Protein AF-A0A974YHD2-F1 (afdb_monomer_lite)

Sequence (87 aa):
MGLRIEHRQHKGLNNRVENSRQPTRRRERQMKRFKSAGQAQRFLSIHDPISNLFHLRRHQLTATTYRSARKEAFEAWADISYAALAV

Foldseek 3Di:
DDPPDPPDPDPVVVCVVVVVCVVVVVVCVVVVHDPDPVRSVVCVVCVVVLCVQLVPPPVVDDPVRNVVSVVVSVVVVVVVVVVVVVD

Secondary structure (DSSP, 8-state):
----------HHHHHHHHHHTHHHHHHHHHTT--S-HHHHHHHHHHHHHHHHHH---GGGS-HHHHHHHHHHHHHHHHHHHHHTT--

Radius of gyration: 19.2 Å; chains: 1; bounding box: 34×42×60 Å

pLDDT: mean 80.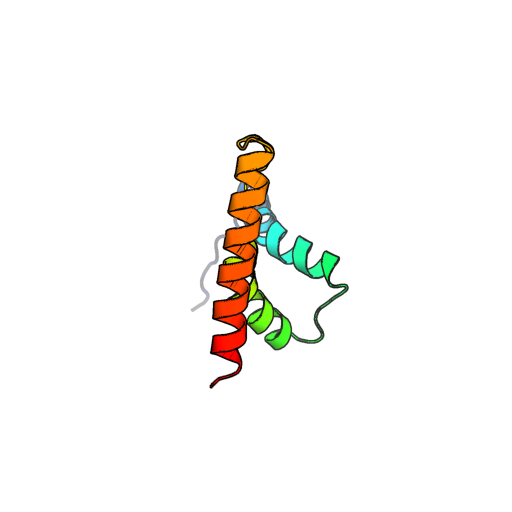74, std 11.46, range [43.81, 96.56]

Structure (mmCIF, N/CA/C/O backbone):
data_AF-A0A974YHD2-F1
#
_entry.id   AF-A0A974YHD2-F1
#
loop_
_atom_site.group_PDB
_atom_site.id
_atom_site.type_symbol
_atom_site.label_atom_id
_atom_site.label_alt_id
_atom_site.label_comp_id
_atom_site.label_asym_id
_atom_site.label_entity_id
_atom_site.label_seq_id
_atom_site.pdbx_PDB_ins_code
_atom_site.Cartn_x
_atom_site.Cartn_y
_atom_site.Cartn_z
_atom_site.occupancy
_atom_site.B_iso_or_equiv
_atom_site.auth_seq_id
_atom_site.auth_comp_id
_atom_site.auth_asym_id
_atom_site.auth_atom_id
_atom_site.pdbx_PDB_model_num
ATOM 1 N N . MET A 1 1 ? 8.300 0.323 -45.795 1.00 48.88 1 MET A N 1
ATOM 2 C CA . MET A 1 1 ? 6.933 0.686 -45.361 1.00 48.88 1 MET A CA 1
ATOM 3 C C . MET A 1 1 ? 7.019 1.487 -44.066 1.00 48.88 1 MET A C 1
ATOM 5 O O . MET A 1 1 ? 7.052 0.901 -42.993 1.00 48.88 1 MET A O 1
ATOM 9 N N . GLY A 1 2 ? 7.172 2.811 -44.153 1.00 55.75 2 GLY A N 1
ATOM 10 C CA . GLY A 1 2 ? 7.250 3.675 -42.971 1.00 55.75 2 GLY A CA 1
ATOM 11 C C . GLY A 1 2 ? 5.850 3.968 -42.447 1.00 55.75 2 GLY A C 1
ATOM 12 O O . GLY A 1 2 ? 5.060 4.597 -43.148 1.00 55.75 2 GLY A O 1
ATOM 13 N N . LEU A 1 3 ? 5.526 3.499 -41.242 1.00 63.62 3 LEU A N 1
ATOM 14 C CA . LEU A 1 3 ? 4.281 3.870 -40.573 1.00 63.62 3 LEU A CA 1
ATOM 15 C C . LEU A 1 3 ? 4.322 5.383 -40.319 1.00 63.62 3 LEU A C 1
ATOM 17 O O . LEU A 1 3 ? 5.130 5.859 -39.522 1.00 63.62 3 LEU A O 1
ATOM 21 N N . ARG A 1 4 ? 3.481 6.151 -41.022 1.00 63.22 4 ARG A N 1
ATOM 22 C CA . ARG A 1 4 ? 3.237 7.566 -40.716 1.00 63.22 4 ARG A CA 1
ATOM 23 C C . ARG A 1 4 ? 2.561 7.629 -39.348 1.00 63.22 4 ARG A C 1
ATOM 25 O O . ARG A 1 4 ? 1.348 7.488 -39.246 1.00 63.22 4 ARG A O 1
ATOM 32 N N . ILE A 1 5 ? 3.354 7.778 -38.292 1.00 72.50 5 ILE A N 1
ATOM 33 C CA . ILE A 1 5 ? 2.836 8.010 -36.945 1.00 72.50 5 ILE A CA 1
ATOM 34 C C . ILE A 1 5 ? 2.367 9.462 -36.902 1.00 72.50 5 ILE A C 1
ATOM 36 O O . ILE A 1 5 ? 3.174 10.384 -37.017 1.00 72.50 5 ILE A O 1
ATOM 40 N N . GLU A 1 6 ? 1.058 9.672 -36.761 1.00 76.69 6 GLU A N 1
ATOM 41 C CA . GLU A 1 6 ? 0.517 11.006 -36.514 1.00 76.69 6 GLU A CA 1
ATOM 42 C C . GLU A 1 6 ? 1.071 11.547 -35.194 1.00 76.69 6 GLU A C 1
ATOM 44 O O . GLU A 1 6 ? 0.736 11.077 -34.103 1.00 76.69 6 GLU A O 1
ATOM 49 N N . HIS A 1 7 ? 1.925 12.561 -35.292 1.00 72.06 7 HIS A N 1
ATOM 50 C CA . HIS A 1 7 ? 2.497 13.231 -34.134 1.00 72.06 7 HIS A CA 1
ATOM 51 C C . HIS A 1 7 ? 1.462 14.172 -33.506 1.00 72.06 7 HIS A C 1
ATOM 53 O O . HIS A 1 7 ? 1.295 15.316 -33.925 1.00 72.06 7 HIS A O 1
ATOM 59 N N . ARG A 1 8 ? 0.724 13.686 -32.502 1.00 72.38 8 ARG A N 1
ATOM 60 C CA . ARG A 1 8 ? -0.311 14.465 -31.800 1.00 72.38 8 ARG A CA 1
ATOM 61 C C . ARG A 1 8 ? 0.264 15.140 -30.549 1.00 72.38 8 ARG A C 1
ATOM 63 O O . ARG A 1 8 ? 0.318 14.535 -29.485 1.00 72.38 8 ARG A O 1
ATOM 70 N N . GLN A 1 9 ? 0.630 16.420 -30.647 1.00 69.62 9 GLN A N 1
ATOM 71 C CA . GLN A 1 9 ? 1.212 17.210 -29.540 1.00 69.62 9 GLN A CA 1
ATOM 72 C C . GLN A 1 9 ? 0.195 17.947 -28.652 1.00 69.62 9 GLN A C 1
ATOM 74 O O . GLN A 1 9 ? 0.542 18.893 -27.941 1.00 69.62 9 GLN A O 1
ATOM 79 N N . HIS A 1 10 ? -1.077 17.554 -28.667 1.00 82.31 10 HIS A N 1
ATOM 80 C CA . HIS A 1 10 ? -2.071 18.250 -27.856 1.00 82.31 10 HIS A CA 1
ATOM 81 C C . HIS A 1 10 ? -1.794 18.037 -26.349 1.00 82.31 10 HIS A C 1
ATOM 83 O O . HIS A 1 10 ? -1.583 16.910 -25.885 1.00 82.31 10 HIS A O 1
ATOM 89 N N . LYS A 1 11 ? -1.812 19.129 -25.569 1.00 79.62 11 LYS A N 1
ATOM 90 C CA . LYS A 1 11 ? -1.419 19.134 -24.145 1.00 79.62 11 LYS A CA 1
ATOM 91 C C . LYS A 1 11 ? -2.185 18.116 -23.291 1.00 79.62 11 LYS A C 1
ATOM 93 O O . LYS A 1 11 ? -1.603 17.539 -22.379 1.00 79.62 11 LYS A O 1
ATOM 98 N N . GLY A 1 12 ? -3.457 17.850 -23.590 1.00 83.75 12 GLY A N 1
ATOM 99 C CA . GLY A 1 12 ? -4.263 16.889 -22.832 1.00 83.75 12 GLY A CA 1
ATOM 100 C C . GLY A 1 12 ? -3.815 15.429 -22.994 1.00 83.75 12 GLY A C 1
ATOM 101 O O . GLY A 1 12 ? -3.887 14.667 -22.033 1.00 83.75 12 GLY A O 1
ATOM 102 N N . LEU A 1 13 ? -3.299 15.035 -24.167 1.00 80.31 13 LEU A N 1
ATOM 103 C CA . LEU A 1 13 ? -2.849 13.663 -24.453 1.00 80.31 13 LEU A CA 1
ATOM 104 C C . LEU A 1 13 ? -1.525 13.449 -23.727 1.00 80.31 13 LEU A C 1
ATOM 106 O O . LEU A 1 13 ? -1.367 12.450 -23.031 1.00 80.31 13 LEU A O 1
ATOM 110 N N . ASN A 1 14 ? -0.628 14.434 -23.809 1.00 82.19 14 ASN A N 1
ATOM 111 C CA . ASN A 1 14 ? 0.638 14.420 -23.085 1.00 82.19 14 ASN A CA 1
ATOM 112 C C . ASN A 1 14 ? 0.413 14.384 -21.571 1.00 82.19 14 ASN A C 1
ATOM 114 O O . ASN A 1 14 ? 0.997 13.545 -20.896 1.00 82.19 14 ASN A O 1
ATOM 118 N N . ASN A 1 15 ? -0.499 15.205 -21.041 1.00 82.50 15 ASN A N 1
ATOM 119 C CA . ASN A 1 15 ? -0.841 15.173 -19.619 1.00 82.50 15 ASN A CA 1
ATOM 120 C C . ASN A 1 15 ? -1.457 13.835 -19.195 1.00 82.50 15 ASN A C 1
ATOM 122 O O . ASN A 1 15 ? -1.181 13.374 -18.094 1.00 82.50 15 ASN A O 1
ATOM 126 N N . ARG A 1 16 ? -2.270 13.188 -20.041 1.00 83.50 16 ARG A N 1
ATOM 127 C CA . ARG A 1 16 ? -2.860 11.873 -19.737 1.00 83.50 16 ARG A CA 1
ATOM 128 C C . ARG A 1 16 ? -1.801 10.770 -19.694 1.00 83.50 16 ARG A C 1
ATOM 130 O O . ARG A 1 16 ? -1.801 9.984 -18.751 1.00 83.50 16 ARG A O 1
ATOM 137 N N . VAL A 1 17 ? -0.894 10.743 -20.670 1.00 84.94 17 VAL A N 1
ATOM 138 C CA . VAL A 1 17 ? 0.230 9.790 -20.717 1.00 84.94 17 VAL A CA 1
ATOM 139 C C . VAL A 1 17 ? 1.214 10.035 -19.573 1.00 84.94 17 VAL A C 1
ATOM 141 O O . VAL A 1 17 ? 1.736 9.099 -18.974 1.00 84.94 17 VAL A O 1
ATOM 144 N N . GLU A 1 18 ? 1.458 11.293 -19.226 1.00 80.50 18 GLU A N 1
ATOM 145 C CA . GLU A 1 18 ? 2.336 11.632 -18.113 1.00 80.50 18 GLU A CA 1
ATOM 146 C C . GLU A 1 18 ? 1.686 11.294 -16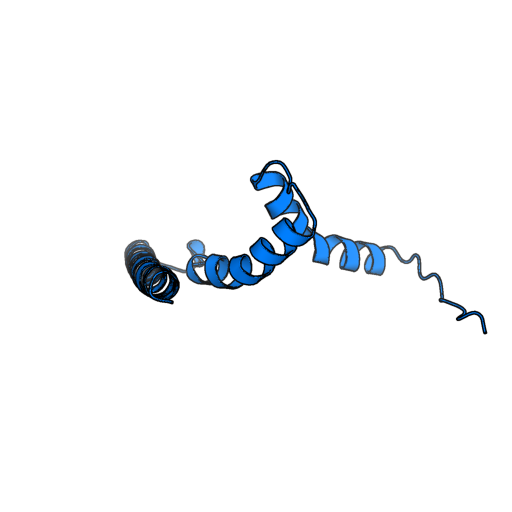.762 1.00 80.50 18 GLU A C 1
ATOM 148 O O . GLU A 1 18 ? 2.333 10.731 -15.875 1.00 80.50 18 GLU A O 1
ATOM 153 N N . ASN A 1 19 ? 0.382 11.548 -16.614 1.00 86.00 19 ASN A N 1
ATOM 154 C CA . ASN A 1 19 ? -0.361 11.203 -15.405 1.00 86.00 19 ASN A CA 1
ATOM 155 C C . ASN A 1 19 ? -0.481 9.693 -15.195 1.00 86.00 19 ASN A C 1
ATOM 157 O O . ASN A 1 19 ? -0.407 9.249 -14.051 1.00 86.00 19 ASN A O 1
ATOM 161 N N . SER A 1 20 ? -0.586 8.887 -16.255 1.00 81.94 20 SER A N 1
ATOM 162 C CA . SER A 1 20 ? -0.590 7.426 -16.112 1.00 81.94 20 SER A CA 1
ATOM 163 C C . SER A 1 20 ? 0.738 6.879 -15.570 1.00 81.94 20 SER A C 1
ATOM 165 O O . SER A 1 20 ? 0.764 5.794 -14.996 1.00 81.94 20 SER A O 1
ATOM 167 N N . ARG A 1 21 ? 1.839 7.637 -15.686 1.00 82.44 21 ARG A N 1
ATOM 168 C CA . ARG A 1 21 ? 3.168 7.284 -15.150 1.00 82.44 21 ARG A CA 1
ATOM 169 C C . ARG A 1 21 ? 3.420 7.811 -13.734 1.00 82.44 21 ARG A C 1
ATOM 171 O O . ARG A 1 21 ? 4.408 7.423 -13.107 1.00 82.44 21 ARG A O 1
ATOM 178 N N . GLN A 1 22 ? 2.552 8.680 -13.205 1.00 83.88 22 GLN A N 1
ATOM 179 C CA . GLN A 1 22 ? 2.691 9.244 -11.854 1.00 83.88 22 GLN A CA 1
ATOM 180 C C . GLN A 1 22 ? 2.796 8.171 -10.754 1.00 83.88 22 GLN A C 1
ATOM 182 O O . GLN A 1 22 ? 3.678 8.317 -9.902 1.00 83.88 22 GLN A O 1
ATOM 187 N N . PRO A 1 23 ? 1.977 7.095 -10.738 1.00 79.19 23 PRO A N 1
ATOM 188 C CA . PRO A 1 23 ? 2.077 6.061 -9.707 1.00 79.19 23 PRO A CA 1
ATOM 189 C C . PRO A 1 23 ? 3.446 5.374 -9.714 1.00 79.19 23 PRO A C 1
ATOM 191 O O . PRO A 1 23 ? 4.078 5.253 -8.665 1.00 79.19 23 PRO A O 1
ATOM 194 N N . THR A 1 24 ? 3.949 5.020 -10.899 1.00 77.38 24 THR A N 1
ATOM 195 C CA . THR A 1 24 ? 5.276 4.418 -11.087 1.00 77.38 24 THR A CA 1
ATOM 196 C C . THR A 1 24 ? 6.385 5.344 -10.589 1.00 77.38 24 THR A C 1
ATOM 198 O O . THR A 1 24 ? 7.202 4.935 -9.766 1.00 77.38 24 THR A O 1
ATOM 201 N N . ARG A 1 25 ? 6.363 6.628 -10.974 1.00 76.62 25 ARG A N 1
ATOM 202 C CA . ARG A 1 25 ? 7.368 7.608 -10.523 1.00 76.62 25 ARG A CA 1
ATOM 203 C C . ARG A 1 25 ? 7.336 7.867 -9.020 1.00 76.62 25 ARG A C 1
ATOM 205 O O . ARG A 1 25 ? 8.384 8.081 -8.413 1.00 76.62 25 ARG A O 1
ATOM 212 N N . ARG A 1 26 ? 6.152 7.881 -8.397 1.00 76.69 26 ARG A N 1
ATOM 213 C CA . ARG A 1 26 ? 6.029 8.032 -6.935 1.00 76.69 26 ARG A CA 1
ATOM 214 C C . ARG A 1 26 ? 6.711 6.871 -6.208 1.00 76.69 26 ARG A C 1
ATOM 216 O O . ARG A 1 26 ? 7.429 7.114 -5.241 1.00 76.69 26 ARG A O 1
ATOM 223 N N . ARG A 1 27 ? 6.549 5.645 -6.711 1.00 71.62 27 ARG A N 1
ATOM 224 C CA . ARG A 1 27 ? 7.173 4.431 -6.158 1.00 71.62 27 ARG A CA 1
ATOM 225 C C . ARG A 1 27 ? 8.692 4.428 -6.354 1.00 71.62 27 ARG A C 1
ATOM 227 O O . ARG A 1 27 ? 9.426 4.202 -5.399 1.00 71.62 27 ARG A O 1
ATOM 234 N N . GLU A 1 28 ? 9.173 4.789 -7.546 1.00 70.69 28 GLU A N 1
ATOM 235 C CA . GLU A 1 28 ? 10.611 4.963 -7.823 1.00 70.69 28 GLU A CA 1
ATOM 236 C C . GLU A 1 28 ? 11.277 5.965 -6.869 1.00 70.69 28 GLU A C 1
ATOM 238 O O . GLU A 1 28 ? 12.381 5.721 -6.372 1.00 70.69 28 GLU A O 1
ATOM 243 N N . ARG A 1 29 ? 10.597 7.089 -6.597 1.00 72.62 29 ARG A N 1
ATOM 244 C CA . ARG A 1 29 ? 11.082 8.131 -5.683 1.00 72.62 29 ARG A CA 1
ATOM 245 C C . ARG A 1 29 ? 11.117 7.662 -4.232 1.00 72.62 29 ARG A C 1
ATOM 247 O O . ARG A 1 29 ? 12.104 7.930 -3.555 1.00 72.62 29 ARG A O 1
ATOM 254 N N . GLN A 1 30 ? 10.086 6.951 -3.765 1.00 70.25 30 GLN A N 1
ATOM 255 C CA . GLN A 1 30 ? 10.068 6.388 -2.409 1.00 70.25 30 GLN A CA 1
ATOM 256 C C . GLN A 1 30 ? 11.207 5.384 -2.186 1.00 70.25 30 GLN A C 1
ATOM 258 O O . GLN A 1 30 ? 11.778 5.348 -1.101 1.00 70.25 30 GLN A O 1
ATOM 263 N N . MET A 1 31 ? 11.587 4.621 -3.216 1.00 66.88 31 MET A N 1
ATOM 264 C CA . MET A 1 31 ? 12.590 3.558 -3.093 1.00 66.88 31 MET A CA 1
ATOM 265 C C . MET A 1 31 ? 14.020 3.947 -3.499 1.00 66.88 31 MET A C 1
ATOM 267 O O . MET A 1 31 ? 14.879 3.075 -3.579 1.00 66.88 31 MET A O 1
ATOM 271 N N . LYS A 1 32 ? 14.311 5.236 -3.739 1.00 67.69 32 LYS A N 1
ATOM 272 C CA . LYS A 1 32 ? 15.666 5.728 -4.076 1.00 67.69 32 LYS A CA 1
ATOM 273 C C . LYS A 1 32 ? 16.339 4.969 -5.250 1.00 67.69 32 LYS A C 1
ATOM 275 O O . LYS A 1 32 ? 17.548 4.761 -5.219 1.00 67.69 32 LYS A O 1
ATOM 280 N N . ARG A 1 33 ? 15.576 4.679 -6.323 1.00 66.50 33 ARG A N 1
ATOM 281 C CA . ARG A 1 33 ? 15.975 4.027 -7.606 1.00 66.50 33 ARG A CA 1
ATOM 282 C C . ARG A 1 33 ? 16.031 2.485 -7.600 1.00 66.50 33 ARG A C 1
ATOM 284 O O . ARG A 1 33 ? 16.464 1.856 -6.643 1.00 66.50 33 ARG A O 1
ATOM 291 N N . PHE A 1 34 ? 15.645 1.884 -8.732 1.00 74.62 34 PHE A N 1
ATOM 292 C CA . PHE A 1 34 ? 15.833 0.457 -9.033 1.00 74.62 34 PHE A CA 1
ATOM 293 C C 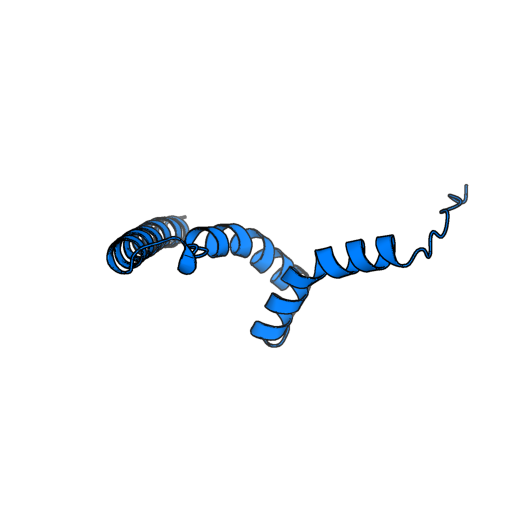. PHE A 1 34 ? 17.201 0.210 -9.685 1.00 74.62 34 PHE A C 1
ATOM 295 O O . PHE A 1 34 ? 17.652 1.020 -10.492 1.00 74.62 34 PHE A O 1
ATOM 302 N N . LYS A 1 35 ? 17.842 -0.925 -9.381 1.00 81.25 35 LYS A N 1
ATOM 303 C CA . LYS A 1 35 ? 19.139 -1.322 -9.958 1.00 81.25 35 LYS A CA 1
ATOM 304 C C . LYS A 1 35 ? 19.017 -1.846 -11.396 1.00 81.25 35 LYS A C 1
ATOM 306 O O . LYS A 1 35 ? 20.007 -1.862 -12.116 1.00 81.25 35 LYS A O 1
ATOM 311 N N . SER A 1 36 ? 17.827 -2.285 -11.820 1.00 85.25 36 SER A N 1
ATOM 312 C CA . SER A 1 36 ? 17.555 -2.734 -13.194 1.00 85.25 36 SER A CA 1
ATOM 313 C C . SER A 1 36 ? 16.064 -2.700 -13.547 1.00 85.25 36 SER A C 1
ATOM 315 O O . SER A 1 36 ? 15.202 -2.707 -12.663 1.00 85.25 36 SER A O 1
ATOM 317 N N . ALA A 1 37 ? 15.751 -2.740 -14.848 1.00 83.44 37 ALA A N 1
ATOM 318 C CA . ALA A 1 37 ? 14.375 -2.855 -15.342 1.00 83.44 37 ALA A CA 1
ATOM 319 C C . ALA A 1 37 ? 13.687 -4.147 -14.860 1.00 83.44 37 ALA A C 1
ATOM 321 O O . ALA A 1 37 ? 12.524 -4.118 -14.471 1.00 83.44 37 ALA A O 1
ATOM 322 N N . GLY A 1 38 ? 14.416 -5.268 -14.790 1.00 87.31 38 GLY A N 1
ATOM 323 C CA . GLY A 1 38 ? 13.881 -6.527 -14.258 1.00 87.31 38 GLY A CA 1
ATOM 324 C C . GLY A 1 38 ? 13.542 -6.458 -12.764 1.00 87.31 38 GLY A C 1
ATOM 325 O O . GLY A 1 38 ? 12.565 -7.056 -12.319 1.00 87.31 38 GLY A O 1
ATOM 326 N N . GLN A 1 39 ? 14.305 -5.692 -11.975 1.00 82.50 39 GLN A N 1
ATOM 327 C CA . GLN A 1 39 ? 13.956 -5.429 -10.577 1.00 82.50 39 GLN A CA 1
ATOM 328 C C . GLN A 1 39 ? 12.681 -4.583 -10.470 1.00 82.50 39 GLN A C 1
ATOM 330 O O . GLN A 1 39 ? 11.816 -4.902 -9.657 1.00 82.50 39 GLN A O 1
ATOM 335 N N . ALA A 1 40 ? 12.549 -3.548 -11.304 1.00 83.00 40 ALA A N 1
ATOM 336 C CA . ALA A 1 40 ? 11.336 -2.739 -11.361 1.00 83.00 40 ALA A CA 1
ATOM 337 C C . ALA A 1 40 ? 10.118 -3.586 -11.759 1.00 83.00 40 ALA A C 1
ATOM 339 O O . ALA A 1 40 ? 9.081 -3.491 -11.113 1.00 83.00 40 ALA A O 1
ATOM 340 N N . GLN A 1 41 ? 10.254 -4.470 -12.751 1.00 84.94 41 GLN A N 1
ATOM 341 C CA . GLN A 1 41 ? 9.160 -5.324 -13.212 1.00 84.94 41 GLN A CA 1
ATOM 342 C C . GLN A 1 41 ? 8.672 -6.287 -12.122 1.00 84.94 41 GLN A C 1
ATOM 344 O O . GLN A 1 41 ? 7.471 -6.356 -11.876 1.00 84.94 41 GLN A O 1
ATOM 349 N N . ARG A 1 42 ? 9.592 -6.981 -11.433 1.00 84.88 42 ARG A N 1
ATOM 350 C CA . ARG A 1 42 ? 9.254 -7.877 -10.308 1.00 84.88 42 ARG A CA 1
ATOM 351 C C . ARG A 1 42 ? 8.590 -7.141 -9.151 1.00 84.88 42 ARG A C 1
ATOM 353 O O . ARG A 1 42 ? 7.710 -7.678 -8.493 1.00 84.88 42 ARG A O 1
ATOM 360 N N . PHE A 1 43 ? 9.013 -5.907 -8.896 1.00 80.44 43 PHE A N 1
ATOM 361 C CA . PHE A 1 43 ? 8.370 -5.072 -7.894 1.00 80.44 43 PHE A CA 1
ATOM 362 C C . PHE A 1 43 ? 6.959 -4.667 -8.336 1.00 80.44 43 PHE A C 1
ATOM 364 O O . PHE A 1 43 ? 6.004 -4.861 -7.591 1.00 80.44 43 PHE A O 1
ATOM 371 N N . LEU A 1 44 ? 6.810 -4.139 -9.553 1.00 80.94 44 LEU A N 1
ATOM 372 C CA . LEU A 1 44 ? 5.523 -3.683 -10.075 1.00 80.94 44 LEU A CA 1
ATOM 373 C C . LEU A 1 44 ? 4.494 -4.817 -10.161 1.00 80.94 44 LEU A C 1
ATOM 375 O O . LEU A 1 44 ? 3.325 -4.564 -9.889 1.00 80.94 44 LEU A O 1
ATOM 379 N N . SER A 1 45 ? 4.913 -6.051 -10.464 1.00 84.62 45 SER A N 1
ATOM 380 C CA . SER A 1 45 ? 4.002 -7.198 -10.564 1.00 84.62 45 SER A CA 1
ATOM 381 C C . SER A 1 45 ? 3.324 -7.570 -9.244 1.00 84.62 45 SER A C 1
ATOM 383 O O . SER A 1 45 ? 2.199 -8.055 -9.271 1.00 84.62 45 SER A O 1
ATOM 385 N N . ILE A 1 46 ? 3.974 -7.341 -8.097 1.00 82.19 46 ILE A N 1
ATOM 386 C CA . ILE A 1 46 ? 3.406 -7.667 -6.774 1.00 82.19 46 ILE A CA 1
ATOM 387 C C . ILE A 1 46 ? 2.914 -6.435 -6.010 1.00 82.19 46 ILE A C 1
ATOM 389 O O . ILE A 1 46 ? 2.099 -6.549 -5.097 1.00 82.19 46 ILE A O 1
ATOM 393 N N . HIS A 1 47 ? 3.400 -5.245 -6.369 1.00 82.56 47 HIS A N 1
ATOM 394 C CA . HIS A 1 47 ? 3.143 -4.031 -5.605 1.00 82.56 47 HIS A CA 1
ATOM 395 C C . HIS A 1 47 ? 1.665 -3.631 -5.610 1.00 82.56 47 HIS A C 1
ATOM 397 O O . HIS A 1 47 ? 1.157 -3.202 -4.579 1.00 82.56 47 HIS A O 1
ATOM 403 N N . ASP A 1 48 ? 0.972 -3.721 -6.748 1.00 80.50 48 ASP A N 1
ATOM 404 C CA . ASP A 1 48 ? -0.440 -3.318 -6.831 1.00 80.50 48 ASP A CA 1
ATOM 405 C C . ASP A 1 48 ? -1.359 -4.192 -5.959 1.00 80.50 48 ASP A C 1
ATOM 407 O O . ASP A 1 48 ? -2.104 -3.618 -5.162 1.00 80.50 48 ASP A O 1
ATOM 411 N N . PRO A 1 49 ? -1.263 -5.537 -5.998 1.00 83.62 49 PRO A N 1
ATOM 412 C CA . PRO A 1 49 ? -1.971 -6.408 -5.057 1.00 83.62 49 PRO A CA 1
ATOM 413 C C . PRO A 1 49 ? -1.744 -6.038 -3.584 1.00 83.62 49 PRO A C 1
ATOM 415 O O . PRO A 1 49 ? -2.706 -5.885 -2.832 1.00 83.62 49 PRO A O 1
ATOM 418 N N . ILE A 1 50 ? -0.487 -5.813 -3.187 1.00 84.12 50 ILE A N 1
ATOM 419 C CA . ILE A 1 50 ? -0.136 -5.446 -1.805 1.00 84.12 50 ILE A CA 1
ATOM 420 C C . ILE A 1 50 ? -0.703 -4.069 -1.455 1.00 84.12 50 ILE A C 1
ATOM 422 O O . ILE A 1 50 ? -1.307 -3.878 -0.404 1.00 84.12 50 ILE A O 1
ATOM 426 N N . SER A 1 51 ? -0.531 -3.086 -2.339 1.00 83.31 51 SER A N 1
ATOM 427 C CA . SER A 1 51 ? -0.985 -1.719 -2.091 1.00 83.31 51 SER A CA 1
ATOM 428 C C . SER A 1 51 ? -2.502 -1.637 -1.959 1.00 83.31 51 SER A C 1
ATOM 430 O O . SER A 1 51 ? -2.976 -0.875 -1.120 1.00 83.31 51 SER A O 1
ATOM 432 N N . ASN A 1 52 ? -3.246 -2.430 -2.735 1.00 86.62 52 ASN A N 1
ATOM 433 C CA . ASN A 1 52 ? -4.704 -2.499 -2.668 1.00 86.62 52 ASN A CA 1
ATOM 434 C C . ASN A 1 52 ? -5.197 -3.035 -1.320 1.00 86.62 52 ASN A C 1
ATOM 436 O O . ASN A 1 52 ? -6.128 -2.460 -0.759 1.00 86.62 52 ASN A O 1
ATOM 440 N N . LEU A 1 53 ? -4.534 -4.056 -0.764 1.00 88.06 53 LEU A N 1
ATOM 441 C CA . LEU A 1 53 ? -4.874 -4.640 0.540 1.00 88.06 53 LEU A CA 1
ATOM 442 C C . LEU A 1 53 ? -4.831 -3.601 1.676 1.00 88.06 53 LEU A C 1
ATOM 444 O O . LEU A 1 53 ? -5.646 -3.631 2.594 1.00 88.06 53 LEU A O 1
ATOM 448 N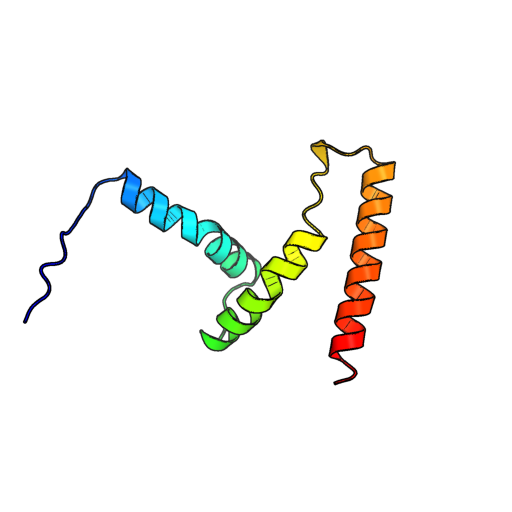 N . PHE A 1 54 ? -3.916 -2.632 1.580 1.00 87.88 54 PHE A N 1
ATOM 449 C CA . PHE A 1 54 ? -3.735 -1.580 2.584 1.00 87.88 54 PHE A CA 1
ATOM 450 C C . PHE A 1 54 ? -4.322 -0.215 2.190 1.00 87.88 54 PHE A C 1
ATOM 452 O O . PHE A 1 54 ? -4.285 0.713 3.003 1.00 87.88 54 PHE A O 1
ATOM 459 N N . HIS A 1 55 ? -4.895 -0.061 0.989 1.00 88.75 55 HIS A N 1
ATOM 460 C CA . HIS A 1 55 ? -5.504 1.192 0.508 1.00 88.75 55 HIS A CA 1
ATOM 461 C C . HIS A 1 55 ? -6.902 1.441 1.103 1.00 88.75 55 HIS A C 1
ATOM 463 O O . HIS A 1 55 ? -7.862 1.806 0.423 1.00 88.75 55 HIS A O 1
ATOM 469 N N . LEU A 1 56 ? -7.018 1.282 2.419 1.00 87.44 56 LEU A N 1
ATOM 470 C CA . LEU A 1 56 ? -8.241 1.529 3.164 1.00 87.44 56 LEU A CA 1
ATOM 471 C C . LEU A 1 56 ? -8.522 3.035 3.192 1.00 87.44 56 LEU A C 1
ATOM 473 O O . LEU A 1 56 ? -7.707 3.838 3.660 1.00 87.44 56 LEU A O 1
ATOM 477 N N . ARG A 1 57 ? -9.695 3.447 2.701 1.00 88.81 57 ARG A N 1
ATOM 478 C CA . ARG A 1 57 ? -10.109 4.856 2.656 1.00 88.81 57 ARG A CA 1
ATOM 479 C C . ARG A 1 57 ? -10.430 5.347 4.068 1.00 88.81 57 ARG A C 1
ATOM 481 O O . ARG A 1 57 ? -11.587 5.429 4.454 1.00 88.81 57 ARG A O 1
ATOM 488 N N . ARG A 1 58 ? -9.393 5.709 4.837 1.00 85.12 58 ARG A N 1
ATOM 489 C CA . ARG A 1 58 ? -9.493 6.140 6.248 1.00 85.12 58 ARG A CA 1
ATOM 490 C C . ARG A 1 58 ? -10.565 7.205 6.486 1.00 85.12 58 ARG A C 1
ATOM 492 O O . ARG A 1 58 ? -11.220 7.181 7.513 1.00 85.12 58 ARG A O 1
ATOM 499 N N . HIS A 1 59 ? -10.748 8.119 5.537 1.00 90.38 59 HIS A N 1
ATOM 500 C CA . HIS A 1 59 ? -11.739 9.195 5.615 1.00 90.38 59 HIS A CA 1
ATOM 501 C C . HIS A 1 59 ? -13.198 8.719 5.494 1.00 90.38 59 HIS A C 1
ATOM 503 O O . HIS A 1 59 ? -14.103 9.500 5.753 1.00 90.38 59 HIS A O 1
ATOM 509 N N . GLN A 1 60 ? -13.431 7.471 5.084 1.00 93.50 60 GLN A N 1
ATOM 510 C CA . GLN A 1 60 ? -14.760 6.865 4.950 1.00 93.50 60 GLN A CA 1
ATOM 511 C C . GLN A 1 60 ? -15.076 5.878 6.078 1.00 93.50 60 GLN A C 1
ATOM 513 O O . GLN A 1 60 ? -16.164 5.314 6.104 1.00 93.50 60 GLN A O 1
ATOM 518 N N . LEU A 1 61 ? -14.126 5.631 6.984 1.00 93.12 61 LEU A N 1
ATOM 519 C CA . LEU A 1 61 ? -14.234 4.605 8.013 1.00 93.12 61 LEU A CA 1
ATOM 520 C C . LEU A 1 61 ? -14.132 5.231 9.399 1.00 93.12 61 LEU A C 1
ATOM 522 O O . LEU A 1 61 ? -13.329 6.133 9.640 1.00 93.12 61 LEU A O 1
ATOM 526 N N . THR A 1 62 ? -14.905 4.696 10.342 1.00 95.44 62 THR A N 1
ATOM 527 C CA . THR A 1 62 ? -14.694 5.000 11.760 1.00 95.44 62 THR A CA 1
ATOM 528 C C . THR A 1 62 ? -13.333 4.461 12.211 1.00 95.44 62 THR A C 1
ATOM 530 O O . THR A 1 62 ? -12.768 3.550 11.596 1.00 95.44 62 THR A O 1
ATOM 533 N N . ALA A 1 63 ? -12.800 4.989 13.315 1.00 94.62 63 ALA A N 1
ATOM 534 C CA . ALA A 1 63 ? -11.519 4.529 13.849 1.00 94.62 63 ALA A CA 1
ATOM 535 C C . ALA A 1 63 ? -11.522 3.021 14.163 1.00 94.62 63 ALA A C 1
ATOM 537 O O . ALA A 1 63 ? -10.529 2.343 13.901 1.00 94.62 63 ALA A O 1
ATOM 538 N N . THR A 1 64 ? -12.631 2.497 14.687 1.00 96.56 64 THR A N 1
ATOM 539 C CA . THR A 1 64 ? -12.785 1.076 15.021 1.00 96.56 64 THR A CA 1
ATOM 540 C C . THR A 1 64 ? -12.797 0.219 13.761 1.00 96.56 64 THR A C 1
ATOM 542 O O . THR A 1 64 ? -11.973 -0.683 13.639 1.00 96.56 64 THR A O 1
ATOM 545 N N . THR A 1 65 ? -13.640 0.557 12.781 1.00 95.19 65 THR A N 1
ATOM 546 C CA . THR A 1 65 ? -13.725 -0.172 11.505 1.00 95.19 65 THR A CA 1
ATOM 547 C C . THR A 1 65 ? -12.393 -0.155 10.759 1.00 95.19 65 THR A C 1
ATOM 549 O O . THR A 1 65 ? -11.958 -1.176 10.239 1.00 95.19 65 THR A O 1
ATOM 552 N N . TYR A 1 66 ? -11.699 0.987 10.756 1.00 94.69 66 TYR A N 1
ATOM 553 C CA . TYR A 1 66 ? -10.381 1.103 10.139 1.00 94.69 66 TYR A CA 1
ATOM 554 C C . TYR A 1 66 ? -9.342 0.193 10.810 1.00 94.69 66 TYR A C 1
ATOM 556 O O . TYR A 1 66 ? -8.540 -0.425 10.117 1.00 94.69 66 TYR A O 1
ATOM 564 N N . ARG A 1 67 ? -9.338 0.095 12.148 1.00 94.81 67 ARG A N 1
ATOM 565 C CA . ARG A 1 67 ? -8.422 -0.800 12.878 1.00 94.81 67 ARG A CA 1
ATOM 566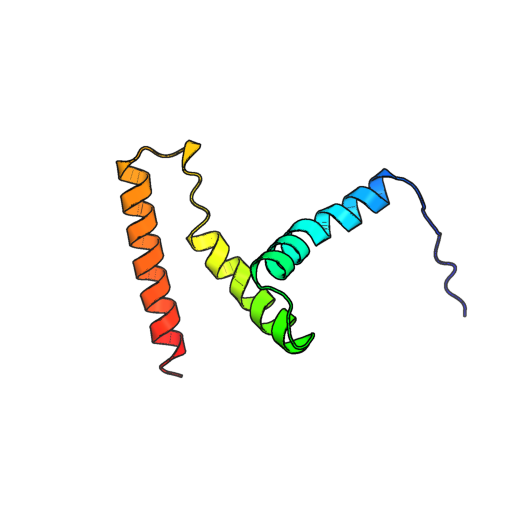 C C . ARG A 1 67 ? -8.713 -2.270 12.578 1.00 94.81 67 ARG A C 1
ATOM 568 O O . ARG A 1 67 ? -7.758 -3.002 12.343 1.00 94.81 67 ARG A O 1
ATOM 575 N N . SER A 1 68 ? -9.985 -2.672 12.544 1.00 95.19 68 SER A N 1
ATOM 576 C CA . SER A 1 68 ? -10.381 -4.045 12.200 1.00 95.19 68 SER A CA 1
ATOM 577 C C . SER A 1 68 ? -9.983 -4.406 10.771 1.00 95.19 68 SER A C 1
ATOM 579 O O . SER A 1 68 ? -9.231 -5.354 10.581 1.00 95.19 68 SER A O 1
ATOM 581 N N . ALA A 1 69 ? -10.346 -3.577 9.787 1.00 93.81 69 ALA A N 1
ATOM 582 C CA . ALA A 1 69 ? -9.972 -3.795 8.389 1.00 93.81 69 ALA A CA 1
ATOM 583 C C . ALA A 1 69 ? -8.446 -3.829 8.193 1.00 93.81 69 ALA A C 1
ATOM 585 O O . ALA A 1 69 ? -7.921 -4.587 7.384 1.00 93.81 69 ALA A O 1
ATOM 586 N N . ARG A 1 70 ? -7.699 -3.027 8.963 1.00 94.00 70 ARG A N 1
ATOM 587 C CA . ARG A 1 70 ? -6.233 -3.069 8.941 1.00 94.00 70 ARG A CA 1
ATOM 588 C C . ARG A 1 70 ? -5.687 -4.369 9.530 1.00 94.00 70 ARG A C 1
ATOM 590 O O . ARG A 1 70 ? -4.680 -4.856 9.034 1.00 94.00 70 ARG A O 1
ATOM 597 N N . LYS A 1 71 ? -6.309 -4.904 10.584 1.00 94.75 71 LYS A N 1
ATOM 598 C CA . LYS A 1 71 ? -5.927 -6.188 11.184 1.00 94.75 71 LYS A CA 1
ATOM 599 C C . LYS A 1 71 ? -6.148 -7.331 10.188 1.00 94.75 71 LYS A C 1
ATOM 601 O O . LYS A 1 71 ? -5.209 -8.072 9.934 1.00 94.75 71 LYS A O 1
ATOM 606 N N . GLU A 1 72 ? -7.319 -7.381 9.559 1.00 93.94 72 GLU A N 1
ATOM 607 C CA . GLU A 1 72 ? -7.648 -8.356 8.506 1.00 93.94 72 GLU A CA 1
ATOM 608 C C . GLU A 1 72 ? -6.667 -8.272 7.326 1.00 93.94 72 GLU A C 1
ATOM 610 O O . GLU A 1 72 ? -6.163 -9.286 6.852 1.00 93.94 72 GLU A O 1
ATOM 615 N N . ALA A 1 73 ? -6.313 -7.057 6.895 1.00 92.69 73 ALA A N 1
ATOM 616 C CA . ALA A 1 73 ? -5.299 -6.847 5.862 1.00 92.69 73 ALA A CA 1
ATOM 617 C C . ALA A 1 73 ? -3.919 -7.414 6.252 1.00 92.69 73 ALA A C 1
ATOM 619 O O . ALA A 1 73 ? -3.206 -7.945 5.402 1.00 92.69 73 ALA A O 1
ATOM 620 N N . PHE A 1 74 ? -3.524 -7.322 7.527 1.00 91.00 74 PHE A N 1
ATOM 621 C CA . PHE A 1 74 ? -2.273 -7.918 8.007 1.00 91.00 74 PHE A CA 1
ATOM 622 C C . PHE A 1 74 ? -2.334 -9.447 8.086 1.00 91.00 74 PHE A C 1
ATOM 624 O O . PHE A 1 74 ? -1.341 -10.090 7.753 1.00 91.00 74 PHE A O 1
ATOM 631 N N . GLU A 1 75 ? -3.467 -10.018 8.493 1.00 92.94 75 GLU A N 1
ATOM 632 C CA . GLU A 1 75 ? -3.685 -11.472 8.520 1.00 92.94 75 GLU A CA 1
ATOM 633 C C . GLU A 1 75 ? -3.625 -12.052 7.098 1.00 92.94 75 GLU A C 1
ATOM 635 O O . GLU A 1 75 ? -2.807 -12.926 6.826 1.00 92.94 75 GLU A O 1
ATOM 640 N N . ALA A 1 76 ? -4.359 -11.461 6.151 1.00 90.06 76 ALA A N 1
ATOM 641 C CA . ALA A 1 76 ? -4.311 -11.859 4.744 1.00 90.06 76 ALA A CA 1
ATOM 642 C C . ALA A 1 76 ? -2.898 -11.739 4.144 1.00 90.06 76 ALA A C 1
ATOM 644 O O . ALA A 1 76 ? -2.472 -12.576 3.348 1.00 90.06 76 ALA A O 1
ATOM 645 N N . TRP A 1 77 ? -2.140 -10.704 4.524 1.00 89.12 77 TRP A N 1
ATOM 646 C CA . TRP A 1 77 ? -0.752 -10.565 4.089 1.00 89.12 77 TRP A CA 1
ATOM 647 C C . TRP A 1 77 ? 0.162 -11.651 4.669 1.00 89.12 77 TRP A C 1
ATOM 649 O O . TRP A 1 77 ? 1.029 -12.161 3.954 1.00 89.12 77 TRP A O 1
ATOM 659 N N . ALA A 1 78 ? -0.017 -12.015 5.940 1.00 88.56 78 ALA A N 1
ATOM 660 C CA . ALA A 1 78 ? 0.720 -13.113 6.552 1.00 88.56 78 ALA A CA 1
ATOM 661 C C . ALA A 1 78 ? 0.470 -14.412 5.775 1.00 88.56 78 ALA A C 1
ATOM 663 O O . ALA A 1 78 ? 1.430 -15.029 5.326 1.00 88.56 78 ALA A O 1
ATOM 664 N N . ASP A 1 79 ? -0.785 -14.752 5.491 1.00 87.38 79 ASP A N 1
ATOM 665 C CA . ASP A 1 79 ? -1.128 -15.972 4.752 1.00 87.38 79 ASP A CA 1
ATOM 666 C C . ASP A 1 79 ? -0.482 -16.012 3.361 1.00 87.38 79 ASP A C 1
ATOM 668 O O . ASP A 1 79 ? 0.147 -17.002 2.990 1.00 87.38 79 ASP A O 1
ATOM 672 N N . ILE A 1 80 ? -0.560 -14.912 2.606 1.00 84.19 80 ILE A N 1
ATOM 673 C CA . ILE A 1 80 ? 0.041 -14.814 1.267 1.00 84.19 80 ILE A CA 1
ATOM 674 C C . ILE A 1 80 ? 1.571 -14.933 1.332 1.00 84.19 80 ILE A C 1
ATOM 676 O O . ILE A 1 80 ? 2.181 -15.595 0.492 1.00 84.19 80 ILE A O 1
ATOM 680 N N . SER A 1 81 ? 2.206 -14.285 2.312 1.00 81.75 81 SER A N 1
ATOM 681 C CA . SER A 1 81 ? 3.668 -14.267 2.434 1.00 81.75 81 SER A CA 1
ATOM 682 C C . SER A 1 81 ? 4.244 -15.580 2.973 1.00 81.75 81 SER A C 1
ATOM 684 O O . SER A 1 81 ? 5.293 -16.008 2.494 1.00 81.75 81 SER A O 1
ATOM 686 N N . TYR A 1 82 ? 3.551 -16.261 3.890 1.00 72.81 82 TYR A N 1
ATOM 687 C CA . TYR A 1 82 ? 3.921 -17.604 4.341 1.00 72.81 82 TYR A CA 1
ATOM 688 C C . TYR A 1 82 ? 3.648 -18.668 3.269 1.00 72.81 82 TYR A C 1
ATOM 690 O O . TYR A 1 82 ? 4.484 -19.547 3.074 1.00 72.81 82 TYR A O 1
ATOM 698 N N . ALA A 1 83 ? 2.554 -18.561 2.505 1.00 60.22 83 ALA A N 1
ATOM 699 C CA . ALA A 1 83 ? 2.303 -19.431 1.353 1.00 60.22 83 ALA A CA 1
ATOM 700 C C . ALA A 1 83 ? 3.382 -19.285 0.264 1.00 60.22 83 ALA A C 1
ATOM 702 O O . ALA A 1 83 ? 3.766 -20.270 -0.360 1.00 60.22 83 ALA A O 1
ATOM 703 N N . ALA A 1 84 ? 3.924 -18.077 0.072 1.00 56.88 84 ALA A N 1
ATOM 704 C CA . ALA A 1 84 ? 5.015 -17.818 -0.869 1.00 56.88 84 ALA A CA 1
ATOM 705 C C . ALA A 1 84 ? 6.391 -18.352 -0.413 1.00 56.88 84 ALA A C 1
ATOM 707 O O . ALA A 1 84 ? 7.305 -18.410 -1.231 1.00 56.88 84 ALA A O 1
ATOM 708 N N . LEU A 1 85 ? 6.553 -18.721 0.865 1.00 54.94 85 LEU A N 1
ATOM 709 C CA . LEU A 1 85 ? 7.765 -19.355 1.410 1.00 54.94 85 LEU A CA 1
ATOM 710 C C . LEU A 1 85 ? 7.683 -20.892 1.431 1.00 54.94 85 LEU A C 1
ATOM 712 O O . LEU A 1 85 ? 8.688 -21.547 1.694 1.00 54.94 85 LEU A O 1
ATOM 716 N N . ALA A 1 86 ? 6.500 -21.459 1.185 1.00 50.84 86 ALA A N 1
ATOM 717 C CA . ALA A 1 86 ? 6.237 -22.898 1.206 1.00 50.84 86 ALA A CA 1
ATOM 718 C C . ALA A 1 86 ? 6.328 -23.570 -0.185 1.00 50.84 86 ALA A C 1
ATOM 720 O O . ALA A 1 86 ? 5.973 -24.742 -0.314 1.00 50.84 86 ALA A O 1
ATOM 721 N N . VAL A 1 87 ? 6.791 -22.838 -1.207 1.00 43.81 87 VAL 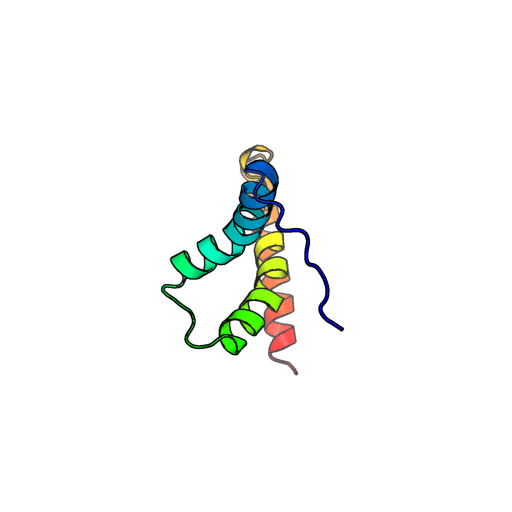A N 1
ATOM 722 C CA . VAL A 1 87 ? 7.014 -23.287 -2.598 1.00 43.81 87 VAL A CA 1
ATOM 723 C C . VAL A 1 87 ? 8.482 -23.105 -2.951 1.00 43.81 87 VAL A C 1
ATOM 725 O O . VAL A 1 87 ? 9.052 -24.034 -3.562 1.00 43.81 87 VAL A O 1
#